Protein AF-A0A941CRC4-F1 (afdb_monomer_lite)

Structure (mmCIF, N/CA/C/O backbone):
data_AF-A0A941CRC4-F1
#
_entry.id   AF-A0A941CRC4-F1
#
loop_
_atom_site.group_PDB
_atom_site.id
_atom_site.type_symbol
_atom_site.label_atom_id
_atom_site.label_alt_id
_atom_site.label_comp_id
_atom_site.label_asym_id
_atom_site.label_entity_id
_atom_site.label_seq_id
_atom_site.pdbx_PDB_ins_code
_atom_site.Cartn_x
_atom_site.Cartn_y
_atom_site.Cartn_z
_atom_site.occupancy
_atom_site.B_iso_or_equiv
_atom_site.auth_seq_id
_atom_site.auth_comp_id
_atom_site.auth_asym_id
_atom_site.auth_atom_id
_atom_site.pdbx_PDB_model_num
ATOM 1 N N . MET A 1 1 ? 47.979 -13.741 -11.915 1.00 36.72 1 MET A N 1
ATOM 2 C CA . MET A 1 1 ? 46.765 -13.538 -12.732 1.00 36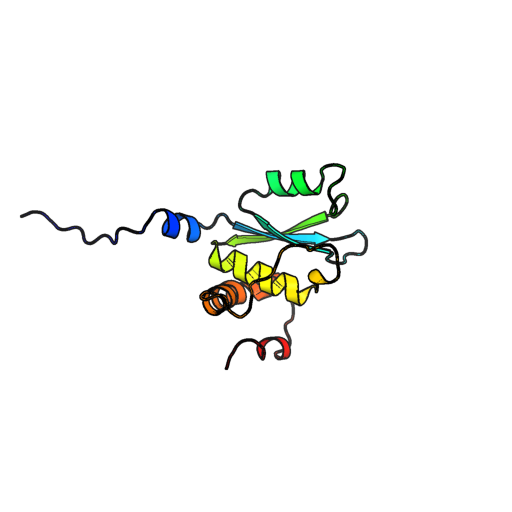.72 1 MET A CA 1
ATOM 3 C C . MET A 1 1 ? 45.655 -13.082 -11.799 1.00 36.72 1 MET A C 1
ATOM 5 O O . MET A 1 1 ? 45.314 -13.828 -10.893 1.00 36.72 1 MET A O 1
ATOM 9 N N . ALA A 1 2 ? 45.183 -11.841 -11.926 1.00 40.66 2 ALA A N 1
ATOM 10 C CA . ALA A 1 2 ? 44.069 -11.349 -11.120 1.00 40.66 2 ALA A CA 1
ATOM 11 C C . ALA A 1 2 ? 42.763 -11.888 -11.716 1.00 40.66 2 ALA A C 1
ATOM 13 O O . ALA A 1 2 ? 42.472 -11.649 -12.887 1.00 40.66 2 ALA A O 1
ATOM 14 N N . VAL A 1 3 ? 42.013 -12.653 -10.926 1.00 41.56 3 VAL A N 1
ATOM 15 C CA . VAL A 1 3 ? 40.677 -13.129 -11.294 1.00 41.56 3 VAL A CA 1
ATOM 16 C C . VAL A 1 3 ? 39.751 -11.916 -11.322 1.00 41.56 3 VAL A C 1
ATOM 18 O O . VAL A 1 3 ? 39.433 -11.349 -10.280 1.00 41.56 3 VAL A O 1
ATOM 21 N N . SER A 1 4 ? 39.336 -11.495 -12.516 1.00 42.56 4 SER A N 1
ATOM 22 C CA . SER A 1 4 ? 38.271 -10.512 -12.686 1.00 42.56 4 SER A CA 1
ATOM 23 C C . SER A 1 4 ? 36.941 -11.178 -12.336 1.00 42.56 4 SER A C 1
ATOM 25 O O . SER A 1 4 ? 36.324 -11.842 -13.172 1.00 42.56 4 SER A O 1
ATOM 27 N N . THR A 1 5 ? 36.493 -11.039 -11.093 1.00 49.03 5 THR A N 1
ATOM 28 C CA . THR A 1 5 ? 35.119 -11.367 -10.717 1.00 49.03 5 THR A CA 1
ATOM 29 C C . THR A 1 5 ? 34.187 -10.389 -11.424 1.00 49.03 5 THR A C 1
ATOM 31 O O . THR A 1 5 ? 33.967 -9.266 -10.977 1.00 49.03 5 THR A O 1
ATOM 34 N N . ALA A 1 6 ? 33.638 -10.822 -12.558 1.00 49.16 6 ALA A N 1
ATOM 35 C CA . ALA A 1 6 ? 32.526 -10.175 -13.242 1.00 49.16 6 ALA A CA 1
ATOM 36 C C . ALA A 1 6 ? 31.242 -10.330 -12.403 1.00 49.16 6 ALA A C 1
ATOM 38 O O . ALA A 1 6 ? 30.323 -11.060 -12.758 1.00 49.16 6 ALA A O 1
ATOM 39 N N . GLY A 1 7 ? 31.196 -9.681 -11.241 1.00 51.84 7 GLY A N 1
ATOM 40 C CA . GLY A 1 7 ? 29.966 -9.437 -10.501 1.00 51.84 7 GLY A CA 1
ATOM 41 C C . GLY A 1 7 ? 29.442 -8.074 -10.924 1.00 51.84 7 GLY A C 1
ATOM 42 O O . GLY A 1 7 ? 30.102 -7.069 -10.673 1.00 51.84 7 GLY A O 1
ATOM 43 N N . ALA A 1 8 ? 28.296 -8.024 -11.604 1.00 59.81 8 ALA A N 1
ATOM 44 C CA . ALA A 1 8 ? 27.676 -6.762 -11.990 1.00 59.81 8 ALA A CA 1
ATOM 45 C C . ALA A 1 8 ? 27.543 -5.852 -10.755 1.00 59.81 8 ALA A C 1
ATOM 47 O O . ALA A 1 8 ? 26.871 -6.212 -9.788 1.00 59.81 8 ALA A O 1
ATOM 48 N N . ILE A 1 9 ? 28.190 -4.683 -10.777 1.00 63.66 9 ILE A N 1
ATOM 49 C CA . ILE A 1 9 ? 28.028 -3.668 -9.734 1.00 63.66 9 ILE A CA 1
ATOM 50 C C . ILE A 1 9 ? 26.614 -3.107 -9.887 1.00 63.66 9 ILE A C 1
ATOM 52 O O . ILE A 1 9 ? 26.356 -2.234 -10.714 1.00 63.66 9 ILE A O 1
ATOM 56 N N . ILE A 1 10 ? 25.670 -3.654 -9.125 1.00 69.00 10 ILE A N 1
ATOM 57 C CA . ILE A 1 10 ? 24.313 -3.126 -9.058 1.00 69.00 10 ILE A CA 1
ATOM 58 C C . ILE A 1 10 ? 24.361 -1.875 -8.180 1.00 69.00 10 ILE A C 1
ATOM 60 O O . ILE A 1 10 ? 24.791 -1.926 -7.029 1.00 69.00 10 ILE A O 1
ATOM 64 N N . SER A 1 11 ? 23.925 -0.734 -8.713 1.00 84.19 11 SER A N 1
ATOM 65 C CA . SER A 1 11 ? 23.855 0.507 -7.940 1.00 84.19 11 SER A CA 1
ATOM 66 C C . SER A 1 11 ? 22.965 0.327 -6.705 1.00 84.19 11 SER A C 1
ATOM 68 O O . SER A 1 11 ? 21.901 -0.291 -6.790 1.00 84.19 11 SER A O 1
ATOM 70 N N . ARG A 1 12 ? 23.335 0.949 -5.578 1.00 85.88 12 ARG A N 1
ATOM 71 C CA . ARG A 1 12 ? 22.556 0.921 -4.319 1.00 85.88 12 ARG A CA 1
ATOM 72 C C . ARG A 1 12 ? 21.078 1.286 -4.512 1.00 85.88 12 ARG A C 1
ATOM 74 O O . ARG A 1 12 ? 20.204 0.737 -3.849 1.00 85.88 12 ARG A O 1
ATOM 81 N N . ASP A 1 13 ? 20.779 2.180 -5.453 1.00 85.81 13 ASP A N 1
ATOM 82 C CA . ASP A 1 13 ? 19.404 2.566 -5.790 1.00 85.81 13 ASP A CA 1
ATOM 83 C C . ASP A 1 13 ? 18.596 1.436 -6.432 1.00 85.81 13 ASP A C 1
ATOM 85 O O . ASP A 1 13 ? 17.397 1.297 -6.179 1.00 85.81 13 ASP A O 1
ATOM 89 N N . VAL A 1 14 ? 19.240 0.624 -7.269 1.00 87.25 14 VAL A N 1
ATOM 90 C CA . VAL A 1 14 ? 18.610 -0.543 -7.886 1.00 87.25 14 VAL A CA 1
ATOM 91 C C . VAL A 1 14 ? 18.389 -1.611 -6.823 1.00 87.25 14 VAL A C 1
ATOM 93 O O . VAL A 1 14 ? 17.276 -2.120 -6.712 1.00 87.25 14 VAL A O 1
ATOM 96 N N . GLU A 1 15 ? 19.387 -1.875 -5.981 1.00 88.75 15 GLU A N 1
ATOM 97 C CA . GLU A 1 15 ? 19.263 -2.802 -4.852 1.00 88.75 15 GLU A CA 1
ATOM 98 C C . GLU A 1 15 ? 18.092 -2.417 -3.935 1.00 88.75 15 GLU A C 1
ATOM 100 O O . GLU A 1 15 ? 17.209 -3.235 -3.661 1.00 88.75 15 GLU A O 1
ATOM 105 N N . LYS A 1 16 ? 17.998 -1.136 -3.559 1.00 90.44 16 LYS A N 1
ATOM 106 C CA . LYS A 1 16 ? 16.896 -0.613 -2.743 1.00 90.44 16 LYS A CA 1
ATOM 107 C C . LYS A 1 16 ? 15.531 -0.821 -3.398 1.00 90.44 16 LYS A C 1
ATOM 109 O O . LYS A 1 16 ? 14.574 -1.152 -2.707 1.00 90.44 16 LYS A O 1
ATOM 114 N N . LYS A 1 17 ? 15.417 -0.642 -4.718 1.00 91.75 17 LYS A N 1
ATOM 115 C CA . LYS A 1 17 ? 14.156 -0.874 -5.446 1.00 91.75 17 LYS A CA 1
ATOM 116 C C . LYS A 1 17 ? 13.801 -2.352 -5.583 1.00 91.75 17 LYS A C 1
ATOM 118 O O . LYS A 1 17 ? 12.619 -2.661 -5.731 1.00 91.75 17 LYS A O 1
ATOM 123 N N . LEU A 1 18 ? 14.791 -3.242 -5.577 1.00 92.88 18 LEU A N 1
ATOM 124 C CA . LEU A 1 18 ? 14.598 -4.689 -5.686 1.00 92.88 18 LEU A CA 1
ATOM 125 C C . LEU A 1 18 ? 14.335 -5.358 -4.333 1.00 92.88 18 LEU A C 1
ATOM 127 O O . LEU A 1 18 ? 13.754 -6.446 -4.306 1.00 92.88 18 LEU A O 1
ATOM 131 N N . LYS A 1 19 ? 14.703 -4.707 -3.225 1.00 94.88 19 LYS A N 1
ATOM 132 C CA . LYS A 1 19 ? 14.413 -5.184 -1.873 1.00 94.88 19 LYS A CA 1
ATOM 133 C C . LYS A 1 19 ? 12.910 -5.397 -1.676 1.00 94.88 19 LYS A C 1
ATOM 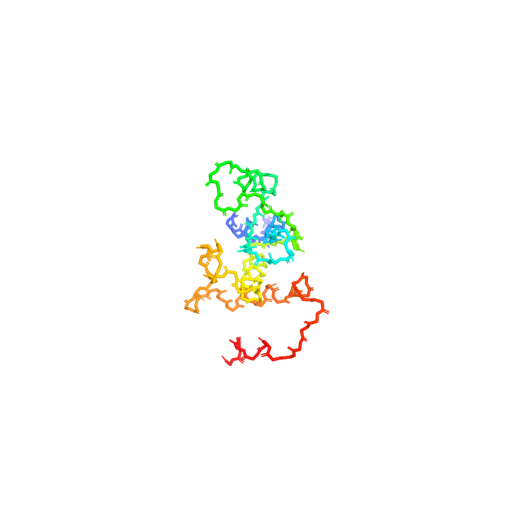135 O O . LYS A 1 19 ? 12.088 -4.556 -2.030 1.00 94.88 19 LYS A O 1
ATOM 140 N N . LYS A 1 20 ? 12.558 -6.552 -1.111 1.00 95.88 20 LYS A N 1
ATOM 141 C CA . LYS A 1 20 ? 11.177 -7.018 -0.930 1.00 95.88 20 LYS A CA 1
ATOM 142 C C . LYS A 1 20 ? 10.593 -6.604 0.424 1.00 95.88 20 LYS A C 1
ATOM 144 O O . LYS A 1 20 ? 10.127 -7.450 1.178 1.00 95.88 20 LYS A O 1
ATOM 149 N N . ASP A 1 21 ? 10.655 -5.322 0.761 1.00 96.50 21 ASP A N 1
ATOM 150 C CA . ASP A 1 21 ? 10.161 -4.785 2.039 1.00 96.50 21 ASP A CA 1
ATOM 151 C C . ASP A 1 21 ? 8.913 -3.902 1.898 1.00 96.50 21 ASP A C 1
ATOM 153 O O . ASP A 1 21 ? 8.395 -3.392 2.890 1.00 96.50 21 ASP A O 1
ATOM 157 N N . HIS A 1 22 ? 8.361 -3.767 0.690 1.00 97.75 22 HIS A N 1
ATOM 158 C CA . HIS A 1 22 ? 7.123 -3.031 0.487 1.00 97.75 22 HIS A CA 1
ATOM 159 C C . HIS A 1 22 ? 5.878 -3.871 0.800 1.00 97.75 22 HIS A C 1
ATOM 161 O O . HIS A 1 22 ? 5.789 -5.069 0.517 1.00 97.75 22 HIS A O 1
ATOM 167 N N . THR A 1 23 ? 4.869 -3.179 1.323 1.00 97.94 23 THR A N 1
ATOM 168 C CA . THR A 1 23 ? 3.503 -3.653 1.535 1.00 97.94 23 THR A CA 1
ATOM 169 C C . THR A 1 23 ? 2.524 -2.706 0.856 1.00 97.94 23 THR A C 1
ATOM 171 O O . THR A 1 23 ? 2.608 -1.494 1.055 1.00 97.94 23 THR A O 1
ATOM 174 N N . VAL A 1 24 ? 1.589 -3.250 0.079 1.00 97.31 24 VAL A N 1
ATOM 175 C CA . VAL A 1 24 ? 0.406 -2.530 -0.418 1.00 97.31 24 VAL A CA 1
ATOM 176 C C . VAL A 1 24 ? -0.759 -2.822 0.519 1.00 97.31 24 VAL A C 1
ATOM 178 O O . VAL A 1 24 ? -0.933 -3.965 0.942 1.00 97.31 24 VAL A O 1
ATOM 181 N N . TYR A 1 25 ? -1.541 -1.801 0.852 1.00 97.12 25 TYR A N 1
ATOM 182 C CA . TYR A 1 25 ? -2.653 -1.871 1.799 1.00 97.12 25 TYR A CA 1
ATOM 183 C C . TYR A 1 25 ? -3.847 -1.047 1.312 1.00 97.12 25 TYR A C 1
ATOM 185 O O . TYR A 1 25 ? -3.719 -0.181 0.439 1.00 97.12 25 TYR A O 1
ATOM 193 N N . LYS A 1 26 ? -5.004 -1.311 1.915 1.00 96.06 26 LYS A N 1
ATOM 194 C CA . LYS A 1 26 ? -6.233 -0.533 1.765 1.00 96.06 26 LYS A CA 1
ATOM 195 C C . LYS A 1 26 ? -6.715 -0.037 3.124 1.00 96.06 26 LYS A C 1
ATOM 197 O O . LYS A 1 26 ? -6.460 -0.693 4.130 1.00 96.06 26 LYS A O 1
ATOM 202 N N . LEU A 1 27 ? -7.408 1.100 3.133 1.00 96.69 27 LEU A N 1
ATOM 203 C CA . LEU A 1 27 ? -8.161 1.571 4.293 1.00 96.69 27 LEU A CA 1
ATOM 204 C C . LEU A 1 27 ? -9.651 1.492 3.998 1.00 96.69 27 LEU A C 1
ATOM 206 O O . LEU A 1 27 ? -10.093 1.900 2.914 1.00 96.69 27 LEU A O 1
ATOM 210 N N . VAL A 1 28 ? -10.396 0.955 4.952 1.00 95.38 28 VAL A N 1
ATOM 211 C CA . VAL A 1 28 ? -11.797 0.578 4.781 1.00 95.38 28 VAL A CA 1
ATOM 212 C C . VAL A 1 28 ? -12.645 1.271 5.839 1.00 95.38 28 VAL A C 1
ATOM 214 O O . VAL A 1 28 ? -12.214 1.419 6.977 1.00 95.38 28 VAL A O 1
ATOM 217 N N . ASP A 1 29 ? -13.821 1.761 5.455 1.00 95.12 29 ASP A N 1
ATOM 218 C CA . ASP A 1 29 ? -14.772 2.311 6.421 1.00 95.12 29 ASP A CA 1
ATOM 219 C C . ASP A 1 29 ? -15.606 1.209 7.091 1.00 95.12 29 ASP A C 1
ATOM 221 O O . ASP A 1 29 ? -15.571 0.041 6.706 1.00 95.12 29 ASP A O 1
ATOM 225 N N . LYS A 1 30 ? -16.423 1.590 8.075 1.00 94.31 30 LYS A N 1
ATOM 226 C CA . LYS A 1 30 ? -17.286 0.653 8.811 1.00 94.31 30 LYS A CA 1
ATOM 227 C C 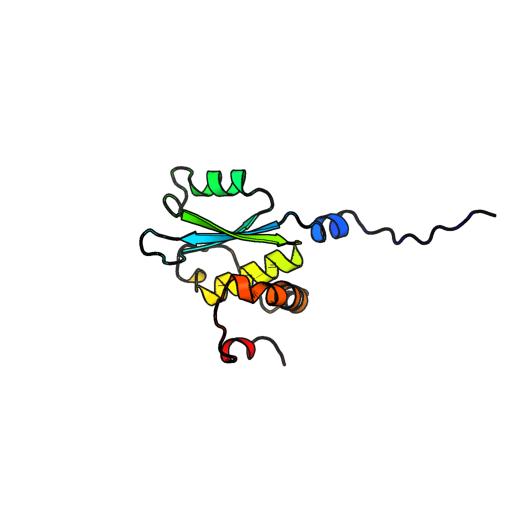. LYS A 1 30 ? -18.290 -0.105 7.930 1.00 94.31 30 LYS A C 1
ATOM 229 O O . LYS A 1 30 ? -18.807 -1.128 8.362 1.00 94.31 30 LYS A O 1
ATOM 234 N N . SER A 1 31 ? -18.586 0.385 6.722 1.00 93.00 31 SER A N 1
ATOM 235 C CA . SER A 1 31 ? -19.472 -0.287 5.761 1.00 93.00 31 SER A CA 1
ATOM 236 C C . SER A 1 31 ? -18.744 -1.313 4.885 1.00 93.00 31 SER A C 1
ATOM 238 O O . SER A 1 31 ? -19.363 -1.956 4.041 1.00 93.00 31 SER A O 1
ATOM 240 N N . GLY A 1 32 ? -17.428 -1.471 5.057 1.00 89.38 32 GLY A N 1
ATOM 241 C CA . GLY A 1 32 ? -16.605 -2.346 4.227 1.00 89.38 32 GLY A CA 1
ATOM 242 C C . GLY A 1 32 ? -16.150 -1.699 2.915 1.00 89.38 32 GLY A C 1
ATOM 243 O O . GLY A 1 32 ? -15.511 -2.361 2.091 1.00 89.38 32 GLY A O 1
ATOM 244 N N . LYS A 1 33 ? -16.431 -0.408 2.698 1.00 92.25 33 LYS A N 1
ATOM 245 C CA . LYS A 1 33 ? -16.059 0.292 1.467 1.00 92.25 33 LYS A CA 1
ATOM 246 C C . LYS A 1 33 ? -14.620 0.795 1.538 1.00 92.25 33 LYS A C 1
ATOM 248 O O . LYS A 1 33 ? -14.191 1.423 2.504 1.00 92.25 33 LYS A O 1
ATOM 253 N N . VAL A 1 34 ? -13.861 0.524 0.477 1.00 94.00 34 VAL A N 1
ATOM 254 C CA . VAL A 1 34 ? -12.460 0.943 0.366 1.00 94.00 34 VAL A CA 1
ATOM 255 C C . VAL A 1 34 ? -12.380 2.431 0.038 1.00 94.00 34 VAL A C 1
ATOM 257 O O . VAL A 1 34 ? -12.804 2.867 -1.031 1.00 94.00 34 VAL A O 1
ATOM 260 N N . GLN A 1 35 ? -11.784 3.202 0.941 1.00 93.94 35 GLN A N 1
ATOM 261 C CA . GLN A 1 35 ? -11.674 4.660 0.832 1.00 93.94 35 GLN A CA 1
ATOM 262 C C . GLN A 1 35 ? -10.280 5.114 0.385 1.00 93.94 35 GLN A C 1
ATOM 264 O O . GLN A 1 35 ? -10.108 6.200 -0.174 1.00 93.94 35 GLN A O 1
ATOM 269 N N . TYR A 1 36 ? -9.263 4.288 0.637 1.00 94.94 36 TYR A N 1
ATOM 270 C CA . TYR A 1 36 ? -7.869 4.622 0.375 1.00 94.94 36 TYR A CA 1
ATOM 271 C C . TYR A 1 36 ? -7.060 3.376 0.030 1.00 94.94 36 TYR A C 1
ATOM 273 O O . TYR A 1 36 ? -7.303 2.296 0.563 1.00 94.94 36 TYR A O 1
ATOM 281 N N . VAL A 1 37 ? -6.062 3.546 -0.832 1.00 95.25 37 VAL A N 1
ATOM 282 C CA . VAL A 1 37 ? -5.051 2.534 -1.147 1.00 95.25 37 VAL A CA 1
ATOM 283 C C . VAL A 1 37 ? -3.691 3.208 -1.124 1.00 95.25 37 VAL A C 1
ATOM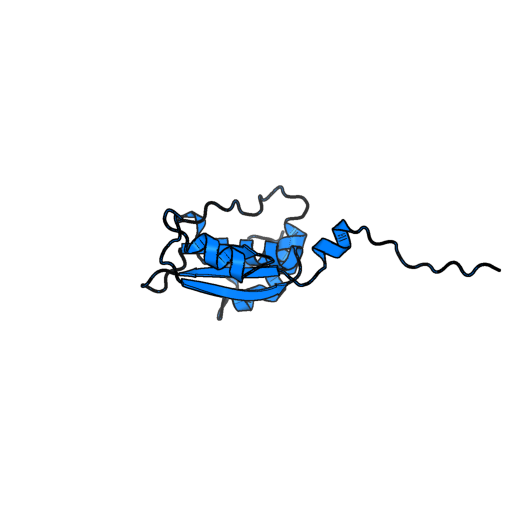 285 O O . VAL A 1 37 ? -3.529 4.285 -1.701 1.00 95.25 37 VAL A O 1
ATOM 288 N N . GLY A 1 38 ? -2.712 2.556 -0.509 1.00 95.31 38 GLY A N 1
ATOM 289 C CA . GLY A 1 38 ? -1.338 3.035 -0.498 1.00 95.31 38 GLY A CA 1
ATOM 290 C C . GLY A 1 38 ? -0.321 1.909 -0.384 1.00 95.31 38 GLY A C 1
ATOM 291 O O . GLY A 1 38 ? -0.659 0.729 -0.284 1.00 95.31 38 GLY A O 1
ATOM 292 N N . ARG A 1 39 ? 0.955 2.296 -0.377 1.00 96.50 39 ARG A N 1
ATOM 293 C CA . ARG A 1 39 ? 2.091 1.400 -0.141 1.00 96.50 39 ARG A CA 1
ATOM 294 C C . ARG A 1 39 ? 3.039 1.952 0.920 1.00 96.50 39 ARG A C 1
ATOM 296 O O . ARG A 1 39 ? 3.166 3.166 1.079 1.00 96.50 39 ARG A O 1
ATOM 303 N N . THR A 1 40 ? 3.718 1.074 1.645 1.00 97.19 40 THR A N 1
ATOM 304 C CA . THR A 1 40 ? 4.685 1.446 2.688 1.00 97.19 40 THR A CA 1
ATOM 305 C C . THR A 1 40 ? 5.778 0.393 2.829 1.00 97.19 40 THR A C 1
ATOM 307 O O . THR A 1 40 ? 5.542 -0.770 2.527 1.00 97.19 40 THR A O 1
ATOM 310 N N . ILE A 1 41 ? 6.957 0.801 3.297 1.00 97.31 41 ILE A N 1
ATOM 311 C CA . ILE A 1 41 ? 8.019 -0.112 3.763 1.00 97.31 41 ILE A CA 1
ATOM 312 C C . ILE A 1 41 ? 7.959 -0.350 5.278 1.00 97.31 41 ILE A C 1
ATOM 314 O O . ILE A 1 41 ? 8.603 -1.247 5.802 1.00 97.31 41 ILE A O 1
ATOM 318 N N . ASN A 1 42 ? 7.194 0.476 5.997 1.00 97.56 42 ASN A N 1
ATOM 319 C CA . ASN A 1 42 ? 7.012 0.385 7.440 1.00 97.56 42 ASN A CA 1
ATOM 320 C C . ASN A 1 42 ? 5.510 0.446 7.737 1.00 97.56 42 ASN A C 1
ATOM 322 O O . ASN A 1 42 ? 4.890 1.509 7.625 1.00 97.56 42 ASN A O 1
ATOM 326 N N . VAL A 1 43 ? 4.922 -0.717 8.019 1.00 96.94 43 VAL A N 1
ATOM 327 C CA . VAL A 1 43 ? 3.476 -0.869 8.236 1.00 96.94 43 VAL A CA 1
ATOM 328 C C . VAL A 1 43 ? 3.059 -0.164 9.520 1.00 96.94 43 VAL A C 1
ATOM 330 O O . VAL A 1 43 ? 2.214 0.722 9.462 1.00 96.94 43 VAL A O 1
ATOM 333 N N . THR A 1 44 ? 3.738 -0.443 10.633 1.00 97.25 44 THR A N 1
ATOM 334 C CA . THR A 1 44 ? 3.429 0.124 11.952 1.00 97.25 44 THR A CA 1
ATOM 335 C C . THR A 1 44 ? 3.455 1.651 11.953 1.00 97.25 44 THR A C 1
ATOM 337 O O . THR A 1 44 ? 2.519 2.296 12.423 1.00 97.25 44 THR A O 1
ATOM 340 N N . ALA A 1 45 ? 4.498 2.263 11.382 1.00 97.38 45 ALA A N 1
ATOM 341 C CA . ALA A 1 45 ? 4.585 3.720 11.313 1.00 97.38 45 ALA A CA 1
ATOM 342 C C . ALA A 1 45 ? 3.489 4.321 10.419 1.00 97.38 45 ALA A C 1
ATOM 344 O O . ALA A 1 45 ? 2.969 5.398 10.711 1.00 97.38 45 ALA A O 1
ATOM 345 N N . ARG A 1 46 ? 3.128 3.632 9.327 1.00 97.56 46 ARG A N 1
ATOM 346 C CA . ARG A 1 46 ? 2.106 4.107 8.391 1.00 97.56 46 ARG A CA 1
ATOM 347 C C . ARG A 1 46 ? 0.702 4.007 8.975 1.00 97.56 46 ARG A C 1
ATOM 349 O O . ARG A 1 46 ? -0.065 4.953 8.838 1.00 97.56 46 ARG A O 1
ATOM 356 N N . GLU A 1 47 ? 0.387 2.896 9.620 1.00 97.06 47 GLU A N 1
ATOM 357 C CA . GLU A 1 47 ? -0.877 2.692 10.321 1.00 97.06 47 GLU A CA 1
ATOM 358 C C . GLU A 1 47 ? -1.058 3.736 11.427 1.00 97.06 47 GLU A C 1
ATOM 360 O O . GLU A 1 47 ? -2.068 4.437 11.452 1.00 97.06 47 GLU A O 1
ATOM 365 N N . LYS A 1 48 ? -0.023 3.956 12.251 1.00 97.00 48 LYS A N 1
ATOM 366 C CA . LYS A 1 48 ? -0.033 5.022 13.262 1.00 97.00 48 LYS A CA 1
ATOM 367 C C . LYS A 1 48 ? -0.334 6.390 12.645 1.00 97.00 48 LYS A C 1
ATOM 369 O O . LYS A 1 48 ? -1.171 7.111 13.169 1.00 97.00 48 LYS A O 1
ATOM 374 N N . ALA A 1 49 ? 0.304 6.732 11.523 1.00 96.00 49 ALA A N 1
ATOM 375 C CA . ALA A 1 49 ? 0.066 8.003 10.840 1.00 96.00 49 ALA A CA 1
ATOM 376 C C . ALA A 1 49 ? -1.381 8.155 10.338 1.00 96.00 49 ALA A C 1
ATOM 378 O O . ALA A 1 49 ? -1.927 9.255 10.387 1.00 96.00 49 ALA A O 1
ATOM 379 N N . HIS A 1 50 ? -2.011 7.070 9.881 1.00 96.19 50 HIS A N 1
ATOM 380 C CA . HIS A 1 50 ? -3.417 7.095 9.479 1.00 96.19 50 HIS A CA 1
ATOM 381 C C . HIS A 1 50 ? -4.370 7.269 10.667 1.00 96.19 50 HIS A C 1
ATOM 383 O O . HIS A 1 50 ? -5.400 7.920 10.491 1.00 96.19 50 HIS A O 1
ATOM 389 N N . ASN A 1 51 ? -3.995 6.763 11.846 1.00 95.19 51 ASN A N 1
ATOM 390 C CA . ASN A 1 51 ? -4.781 6.819 13.082 1.00 95.19 51 ASN A CA 1
ATOM 391 C C . ASN A 1 51 ? -4.572 8.099 13.909 1.00 95.19 51 ASN A C 1
ATOM 393 O O . ASN A 1 51 ? -5.301 8.331 14.871 1.00 95.19 51 ASN A O 1
ATOM 397 N N . THR A 1 52 ? -3.599 8.941 13.556 1.00 96.31 52 THR A N 1
ATOM 398 C CA . THR A 1 52 ? -3.376 10.225 14.230 1.00 96.31 52 THR A CA 1
ATOM 399 C C . THR A 1 52 ? -4.594 11.143 14.080 1.00 96.31 52 THR A C 1
ATOM 401 O O . THR A 1 52 ? -5.132 11.307 12.983 1.00 96.31 52 THR A O 1
ATOM 404 N N . LEU A 1 53 ? -4.999 11.792 15.178 1.00 93.38 53 LEU A N 1
ATOM 405 C CA . LEU A 1 53 ? -6.057 12.806 15.180 1.00 93.38 53 LEU A CA 1
ATOM 406 C C . LEU A 1 53 ? -5.770 13.901 14.139 1.00 93.38 53 LEU A C 1
ATOM 408 O O . LEU A 1 53 ? -4.654 14.407 14.045 1.00 93.38 53 LEU A O 1
ATOM 412 N N . GLY A 1 54 ? -6.780 14.247 13.339 1.00 90.00 54 GLY A N 1
ATOM 413 C CA . GLY A 1 54 ? -6.654 15.201 12.229 1.00 90.00 54 GLY A CA 1
ATOM 414 C C . GLY A 1 54 ? -6.215 14.581 10.896 1.00 90.00 54 GLY A C 1
ATOM 415 O O . GLY A 1 54 ? -6.268 15.251 9.865 1.00 90.00 54 GLY A O 1
ATOM 416 N N . SER A 1 55 ? -5.837 13.299 10.864 1.00 92.00 55 SER A N 1
ATOM 417 C CA . SER A 1 55 ? -5.669 12.576 9.603 1.00 92.00 55 SER A CA 1
ATOM 418 C C . SER A 1 55 ? -7.015 12.427 8.894 1.00 92.00 55 SER A C 1
ATOM 420 O O . SER A 1 55 ? -7.996 11.981 9.481 1.00 92.00 55 SER A O 1
ATOM 422 N N . LYS A 1 56 ? -7.056 12.702 7.587 1.00 90.94 56 LYS A N 1
ATOM 423 C CA . LYS A 1 56 ? -8.262 12.510 6.759 1.00 90.94 56 LYS A CA 1
ATOM 424 C C . LYS A 1 56 ? -8.757 11.059 6.691 1.00 90.94 56 LYS A C 1
ATOM 426 O O . LYS A 1 56 ? -9.850 10.817 6.203 1.00 90.94 56 LYS A O 1
ATOM 431 N N . THR A 1 57 ? -7.926 10.097 7.087 1.00 93.56 57 THR A N 1
ATOM 432 C CA . THR A 1 57 ? -8.242 8.661 7.083 1.00 93.56 57 THR A CA 1
ATOM 433 C C . THR A 1 57 ? -8.445 8.109 8.493 1.00 93.56 57 THR A C 1
ATOM 435 O O . THR A 1 57 ? -8.426 6.893 8.664 1.00 93.56 57 THR A O 1
ATOM 438 N N . VAL A 1 58 ? -8.531 8.976 9.506 1.00 94.94 58 VAL A N 1
ATOM 439 C CA . VAL A 1 58 ? -8.711 8.551 10.896 1.00 94.94 58 VAL A CA 1
ATOM 440 C C . VAL A 1 58 ? -10.003 7.744 11.039 1.00 94.94 58 VAL A C 1
ATOM 442 O O . VAL A 1 58 ? -11.028 8.088 10.451 1.00 94.94 58 VAL A O 1
ATOM 445 N N . GLY A 1 59 ? -9.946 6.652 11.803 1.00 93.50 59 GLY A N 1
ATOM 446 C CA . GLY A 1 59 ? -11.092 5.765 12.023 1.00 93.50 59 GLY A CA 1
ATOM 447 C C . GLY A 1 59 ? -11.404 4.801 10.873 1.00 93.50 59 GLY A C 1
ATOM 448 O O . GLY A 1 59 ? -12.453 4.162 10.912 1.00 93.50 59 GLY A O 1
ATOM 449 N N . LEU A 1 60 ? -10.529 4.699 9.866 1.00 96.44 60 LEU A N 1
ATOM 450 C CA . LEU A 1 60 ? -10.584 3.646 8.851 1.00 96.44 60 LEU A CA 1
ATOM 451 C C . LEU A 1 60 ? -9.695 2.463 9.243 1.00 96.44 60 LEU A C 1
ATOM 453 O O . LEU A 1 60 ? -8.587 2.655 9.745 1.00 96.44 60 LEU A O 1
ATOM 457 N N . ASP A 1 61 ? -10.136 1.255 8.914 1.00 96.75 61 ASP A N 1
ATOM 458 C CA . ASP A 1 61 ? -9.409 0.027 9.221 1.00 96.75 61 ASP A CA 1
ATOM 459 C C . ASP A 1 61 ? -8.263 -0.194 8.233 1.00 96.75 61 ASP A C 1
ATOM 461 O O . ASP A 1 61 ? -8.467 -0.206 7.014 1.00 96.75 61 ASP A O 1
ATOM 465 N N . PHE A 1 62 ? -7.051 -0.394 8.753 1.00 97.50 62 PHE A N 1
ATOM 466 C CA . PHE A 1 62 ? -5.858 -0.667 7.957 1.00 97.50 62 PHE A CA 1
ATOM 467 C C . PHE A 1 62 ? -5.764 -2.155 7.607 1.00 97.50 62 PHE A C 1
ATOM 469 O O . PHE A 1 62 ? -5.557 -2.997 8.476 1.00 97.50 62 PHE A O 1
ATOM 476 N N . ILE A 1 63 ? -5.854 -2.492 6.318 1.00 96.06 63 ILE A N 1
ATOM 477 C CA . ILE A 1 63 ? -5.826 -3.885 5.854 1.00 96.06 63 ILE A CA 1
ATOM 478 C C . ILE A 1 63 ? -4.701 -4.075 4.826 1.00 96.06 63 ILE A C 1
ATOM 480 O O . ILE A 1 63 ? -4.790 -3.548 3.708 1.00 96.06 63 ILE A O 1
ATOM 484 N N . PRO A 1 64 ? -3.644 -4.846 5.149 1.00 96.25 64 PRO A N 1
ATOM 485 C CA . PRO A 1 64 ? -2.639 -5.252 4.172 1.00 96.25 64 PRO A CA 1
ATOM 486 C C . PRO A 1 64 ? -3.265 -6.070 3.031 1.00 96.25 64 PRO A C 1
ATOM 488 O O . PRO A 1 64 ? -4.011 -7.014 3.268 1.00 96.25 64 PRO A O 1
ATOM 491 N N . ILE A 1 65 ? -2.937 -5.724 1.784 1.00 95.00 65 ILE A N 1
ATOM 492 C CA . ILE A 1 65 ? -3.288 -6.510 0.589 1.00 95.00 65 ILE A CA 1
ATOM 493 C C . ILE A 1 65 ? -2.181 -7.529 0.317 1.00 95.00 65 ILE A C 1
ATOM 495 O O . ILE A 1 65 ? -2.440 -8.719 0.165 1.00 95.00 65 ILE A O 1
ATOM 499 N N . LYS A 1 66 ? -0.929 -7.057 0.244 1.00 96.19 66 LYS A N 1
ATOM 500 C CA . LYS A 1 66 ? 0.237 -7.917 0.024 1.00 96.19 66 LYS A CA 1
ATOM 501 C C . LYS A 1 66 ? 1.518 -7.265 0.530 1.00 96.19 66 LYS A C 1
ATOM 503 O O . LYS A 1 66 ? 1.842 -6.145 0.138 1.00 96.19 66 LYS A O 1
ATOM 508 N N . SER A 1 67 ? 2.266 -8.010 1.340 1.00 96.19 67 SER A N 1
ATOM 509 C CA . SER A 1 67 ? 3.617 -7.676 1.815 1.00 96.19 67 SER A CA 1
ATOM 510 C C . SER A 1 67 ? 4.700 -8.436 1.046 1.00 96.19 67 SER A C 1
ATOM 512 O O . SER A 1 67 ? 4.401 -9.368 0.293 1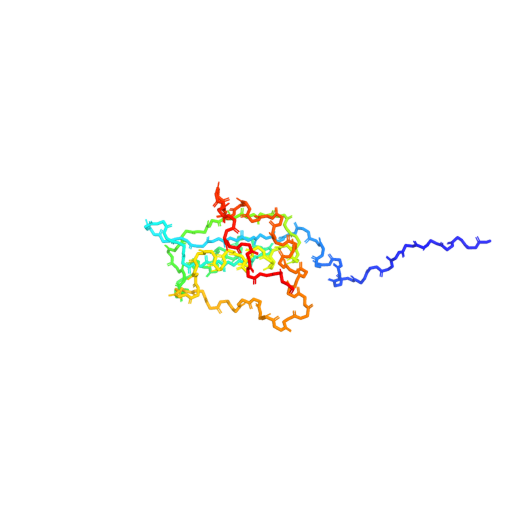.00 96.19 67 SER A O 1
ATOM 514 N N . GLY A 1 68 ? 5.968 -8.074 1.247 1.00 96.62 68 GLY A N 1
ATOM 515 C CA . GLY A 1 68 ? 7.099 -8.762 0.617 1.00 96.62 68 GLY A CA 1
ATOM 516 C C . GLY A 1 68 ? 7.263 -8.423 -0.866 1.00 96.62 68 GLY A C 1
ATOM 517 O O . GLY A 1 68 ? 7.725 -9.256 -1.647 1.00 96.62 68 GLY A O 1
ATOM 518 N N . LEU A 1 69 ? 6.815 -7.235 -1.269 1.00 96.94 69 LEU A N 1
ATOM 519 C CA . LEU A 1 69 ? 6.913 -6.744 -2.637 1.00 96.94 69 LEU A CA 1
ATOM 520 C C . LEU A 1 69 ? 8.157 -5.879 -2.791 1.00 96.94 69 LEU A C 1
ATOM 522 O O . LEU A 1 69 ? 8.566 -5.191 -1.856 1.00 96.94 69 LEU A O 1
ATOM 526 N N . ASN A 1 70 ? 8.732 -5.879 -3.987 1.00 97.12 70 ASN A N 1
ATOM 527 C CA . ASN A 1 70 ? 9.697 -4.854 -4.357 1.00 97.12 70 ASN A CA 1
ATOM 528 C C . ASN A 1 70 ? 8.990 -3.557 -4.787 1.00 97.12 70 ASN A C 1
ATOM 530 O O . ASN A 1 70 ? 7.761 -3.513 -4.926 1.00 97.12 70 ASN A O 1
ATOM 534 N N . TYR A 1 71 ? 9.757 -2.492 -5.019 1.00 95.94 71 TYR A N 1
ATOM 535 C CA . TYR A 1 71 ? 9.202 -1.183 -5.366 1.00 95.94 71 TYR A CA 1
ATOM 536 C C . TYR A 1 71 ? 8.310 -1.227 -6.617 1.00 95.94 71 TYR A C 1
ATOM 538 O O . TYR A 1 71 ? 7.226 -0.641 -6.625 1.00 95.94 71 TYR A O 1
ATOM 546 N N . TYR A 1 72 ? 8.752 -1.923 -7.670 1.00 95.38 72 TYR A N 1
ATOM 547 C CA . TYR A 1 72 ? 8.039 -1.981 -8.948 1.00 95.38 72 TYR A CA 1
ATOM 548 C C . TYR A 1 72 ? 6.704 -2.712 -8.811 1.00 95.38 72 TYR A C 1
ATOM 550 O O . TYR A 1 72 ? 5.671 -2.211 -9.257 1.00 95.38 72 TYR A O 1
ATOM 558 N N . GLN A 1 73 ? 6.727 -3.859 -8.132 1.00 96.19 73 GLN A N 1
ATOM 559 C CA . GLN A 1 73 ? 5.546 -4.669 -7.848 1.00 96.19 73 GLN A CA 1
ATOM 560 C C . GLN A 1 73 ? 4.546 -3.893 -6.988 1.00 96.19 73 GLN A C 1
ATOM 562 O O . GLN A 1 73 ? 3.369 -3.811 -7.333 1.00 96.19 73 GLN A O 1
ATOM 567 N N . ALA A 1 74 ? 5.015 -3.260 -5.907 1.00 96.56 74 ALA A N 1
ATOM 568 C CA . ALA A 1 74 ? 4.164 -2.477 -5.019 1.00 96.56 74 ALA A CA 1
ATOM 569 C C . ALA A 1 74 ? 3.549 -1.258 -5.721 1.00 96.56 74 ALA A C 1
ATOM 571 O O . ALA A 1 74 ? 2.377 -0.959 -5.510 1.00 96.56 74 ALA A O 1
ATOM 572 N N . ARG A 1 75 ? 4.309 -0.557 -6.573 1.00 95.44 75 ARG A N 1
ATOM 573 C CA . ARG A 1 75 ? 3.804 0.602 -7.327 1.00 95.44 75 ARG A CA 1
ATOM 574 C C . ARG A 1 75 ? 2.746 0.193 -8.355 1.00 95.44 75 ARG A C 1
ATOM 576 O O . ARG A 1 75 ? 1.731 0.874 -8.466 1.00 95.44 75 ARG A O 1
ATOM 583 N N . GLY A 1 76 ? 2.960 -0.917 -9.059 1.00 94.19 76 GLY A N 1
ATOM 584 C CA . GLY A 1 76 ? 1.977 -1.478 -9.985 1.00 94.19 76 GLY A CA 1
ATOM 585 C C . GLY A 1 76 ? 0.701 -1.941 -9.289 1.00 94.19 76 GLY A C 1
ATOM 586 O O . GLY A 1 76 ? -0.397 -1.579 -9.704 1.00 94.19 76 GLY A O 1
ATOM 587 N N . LEU A 1 77 ? 0.836 -2.702 -8.201 1.00 94.75 77 LEU A N 1
ATOM 588 C CA . LEU A 1 77 ? -0.309 -3.224 -7.456 1.00 94.75 77 LEU A CA 1
ATOM 589 C C . LEU A 1 77 ? -1.124 -2.105 -6.788 1.00 94.75 77 LEU A C 1
ATOM 591 O O . LEU A 1 77 ? -2.350 -2.154 -6.813 1.00 94.75 77 LEU A O 1
ATOM 595 N N . GLU A 1 78 ? -0.464 -1.069 -6.256 1.00 95.12 78 GLU A N 1
ATOM 596 C CA . GLU A 1 78 ? -1.125 0.143 -5.752 1.00 95.12 78 GLU A CA 1
ATOM 597 C C . GLU A 1 78 ? -1.962 0.808 -6.853 1.00 95.12 78 GLU A C 1
ATOM 599 O O . GLU A 1 78 ? -3.128 1.112 -6.622 1.00 95.12 78 GLU A O 1
ATOM 604 N N . GLN A 1 79 ? -1.410 0.982 -8.060 1.00 92.75 79 GLN A N 1
ATOM 605 C CA . GLN A 1 79 ? -2.148 1.569 -9.183 1.00 92.75 79 GLN A CA 1
ATOM 606 C C . GLN A 1 79 ? -3.373 0.730 -9.564 1.00 92.75 79 GLN A C 1
ATOM 608 O O . GLN A 1 79 ? -4.465 1.276 -9.721 1.00 92.75 79 GLN A O 1
ATOM 613 N N . ILE A 1 80 ? -3.209 -0.590 -9.679 1.00 91.94 80 ILE A N 1
ATOM 614 C CA . ILE A 1 80 ? -4.303 -1.520 -9.989 1.00 91.94 80 ILE A CA 1
ATOM 615 C C . ILE A 1 80 ? -5.404 -1.429 -8.924 1.00 91.94 80 ILE A C 1
ATOM 617 O O . ILE A 1 80 ? -6.578 -1.307 -9.264 1.00 91.94 80 ILE A O 1
ATOM 621 N N . ALA A 1 81 ? -5.040 -1.428 -7.641 1.00 92.12 81 ALA A N 1
ATOM 622 C CA . ALA A 1 81 ? -5.996 -1.321 -6.543 1.00 92.12 81 ALA A CA 1
ATOM 623 C C . ALA A 1 81 ? -6.681 0.057 -6.482 1.00 92.12 81 ALA A C 1
ATOM 625 O O . ALA A 1 81 ? -7.883 0.124 -6.229 1.00 92.12 81 ALA A O 1
ATOM 626 N N . ILE A 1 82 ? -5.967 1.153 -6.767 1.00 90.69 82 ILE A N 1
ATOM 627 C CA . ILE A 1 82 ? -6.559 2.497 -6.860 1.00 90.69 82 ILE A CA 1
ATOM 628 C C . ILE A 1 82 ? -7.654 2.533 -7.928 1.00 90.69 82 ILE A C 1
ATOM 630 O O . ILE A 1 82 ? -8.731 3.067 -7.652 1.00 90.69 82 ILE A O 1
ATOM 634 N N . LEU A 1 83 ? -7.384 1.962 -9.107 1.00 88.12 83 LEU A N 1
ATOM 635 C CA . LEU A 1 83 ? -8.340 1.879 -10.213 1.00 88.12 83 LEU A CA 1
ATOM 636 C C . LEU A 1 83 ? -9.522 0.969 -9.859 1.00 88.12 83 LEU A C 1
ATOM 638 O O . LEU A 1 83 ? -10.669 1.382 -9.998 1.00 88.12 83 LEU A O 1
ATOM 642 N N . LYS A 1 84 ? -9.255 -0.235 -9.335 1.00 88.25 84 LYS A N 1
ATOM 643 C CA . LYS A 1 84 ? -10.295 -1.219 -8.998 1.00 88.25 84 LYS A CA 1
ATOM 644 C C . LYS A 1 84 ? -11.292 -0.698 -7.968 1.00 88.25 84 LYS A C 1
ATOM 646 O O . LYS A 1 84 ? -12.492 -0.897 -8.125 1.00 88.25 84 LYS A O 1
ATOM 651 N N . TYR A 1 85 ? -10.799 -0.066 -6.908 1.00 88.50 85 TYR A N 1
ATOM 652 C CA . TYR A 1 85 ? -11.641 0.445 -5.825 1.00 88.50 85 TYR A CA 1
ATOM 653 C C . TYR A 1 85 ? -12.116 1.884 -6.060 1.00 88.50 85 TYR A C 1
ATOM 655 O O . TYR A 1 85 ? -12.799 2.445 -5.208 1.00 88.50 85 TYR A O 1
ATOM 663 N N . ASN A 1 86 ? -11.732 2.498 -7.184 1.00 84.69 86 ASN A N 1
ATOM 664 C CA . ASN A 1 86 ? -12.062 3.877 -7.535 1.00 84.69 86 ASN A CA 1
ATOM 665 C C . ASN A 1 86 ? -11.770 4.890 -6.406 1.00 84.69 86 ASN A C 1
ATOM 667 O O . ASN A 1 86 ? -12.492 5.865 -6.199 1.00 84.69 86 ASN A O 1
ATOM 671 N N . THR A 1 87 ? -10.683 4.667 -5.654 1.00 83.50 87 THR A N 1
ATOM 672 C CA . THR A 1 87 ? -10.374 5.451 -4.437 1.00 83.50 87 THR A CA 1
ATOM 673 C C . THR A 1 87 ? -10.071 6.925 -4.701 1.00 83.50 87 THR A C 1
ATOM 675 O O . THR A 1 87 ? -10.049 7.735 -3.774 1.00 83.50 87 THR A O 1
ATOM 678 N N . LYS A 1 88 ? -9.858 7.283 -5.971 1.00 79.31 88 LYS A N 1
ATOM 679 C CA . LYS A 1 88 ? -9.686 8.660 -6.433 1.00 79.31 88 LYS A CA 1
ATOM 680 C C . LYS A 1 88 ? -10.918 9.531 -6.247 1.00 79.31 88 LYS A C 1
ATOM 682 O O . LYS A 1 88 ? -10.755 10.715 -5.983 1.00 79.31 88 LYS A O 1
ATOM 687 N N . ASN A 1 89 ? -12.105 8.940 -6.307 1.00 74.62 89 ASN A N 1
ATOM 688 C CA . ASN A 1 89 ? -13.360 9.644 -6.057 1.00 74.62 89 ASN A CA 1
ATOM 689 C C . ASN A 1 89 ? -13.663 9.790 -4.555 1.00 74.62 89 ASN A C 1
ATOM 691 O O . ASN A 1 89 ? -14.730 10.273 -4.187 1.00 74.62 89 ASN A O 1
ATOM 695 N N . TYR A 1 90 ? -12.739 9.351 -3.695 1.00 78.19 90 TYR A N 1
ATOM 696 C CA . TYR A 1 90 ? -12.866 9.365 -2.243 1.00 78.19 90 TYR A CA 1
ATOM 697 C C . TYR A 1 90 ? -11.672 10.097 -1.609 1.00 78.19 90 TYR A C 1
ATOM 699 O O . TYR A 1 90 ? -11.284 11.182 -2.037 1.00 78.19 90 TYR A O 1
ATOM 707 N N . LEU A 1 91 ? -11.064 9.517 -0.574 1.00 77.12 91 LEU A N 1
ATOM 708 C CA . LEU A 1 91 ? -10.039 10.172 0.237 1.00 77.12 91 LEU A CA 1
ATOM 709 C C . LEU A 1 91 ? -8.627 10.066 -0.359 1.00 77.12 91 LEU A C 1
ATOM 711 O O . LEU A 1 91 ? -7.672 10.633 0.194 1.00 77.12 91 LEU A O 1
ATOM 715 N N . ASN A 1 92 ? -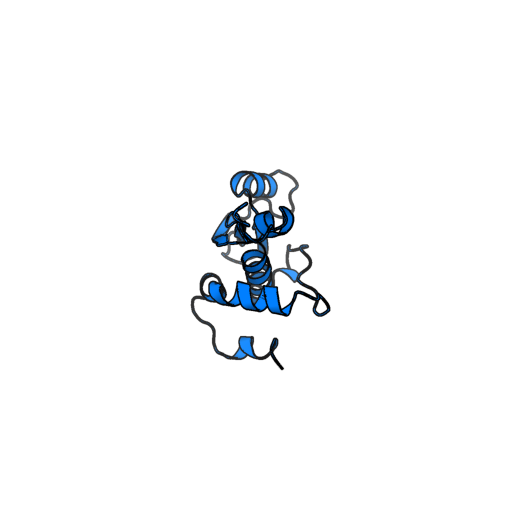8.434 9.327 -1.458 1.00 79.50 92 ASN A N 1
ATOM 716 C CA . ASN A 1 92 ? -7.097 9.021 -1.951 1.00 79.50 92 ASN A CA 1
ATOM 717 C C . ASN A 1 92 ? -6.477 10.136 -2.808 1.00 79.50 92 ASN A C 1
ATOM 719 O O . ASN A 1 92 ? -6.558 10.163 -4.036 1.00 79.50 92 ASN A O 1
ATOM 723 N N . SER A 1 93 ? -5.737 11.023 -2.144 1.00 75.88 93 SER A N 1
ATOM 724 C CA . SER A 1 93 ? -4.939 12.064 -2.808 1.00 75.88 93 SER A CA 1
ATOM 725 C C . SER A 1 93 ? -3.651 11.539 -3.462 1.00 75.88 93 SER A C 1
ATOM 727 O O . SER A 1 93 ? -2.962 12.321 -4.110 1.00 75.88 93 SER A O 1
ATOM 729 N N . ILE A 1 94 ? -3.290 10.250 -3.335 1.00 74.00 94 ILE A N 1
ATOM 730 C CA . ILE A 1 94 ? -2.091 9.709 -4.003 1.00 74.00 94 ILE A CA 1
ATOM 731 C C . ILE A 1 94 ? -2.292 9.777 -5.511 1.00 74.00 94 ILE A C 1
ATOM 733 O O . ILE A 1 94 ? -3.165 9.103 -6.048 1.00 74.00 94 ILE A O 1
ATOM 737 N N . TYR A 1 95 ? -1.483 10.559 -6.224 1.00 72.25 95 TYR A N 1
ATOM 738 C CA . TYR A 1 95 ? -1.457 10.513 -7.684 1.00 72.25 95 TYR A CA 1
ATOM 739 C C . TYR A 1 95 ? -1.054 9.117 -8.169 1.00 72.25 95 TYR A C 1
ATOM 741 O O . TYR A 1 95 ? -0.026 8.555 -7.760 1.00 72.25 95 TYR A O 1
ATOM 749 N N . GLY A 1 96 ? -1.901 8.570 -9.043 1.00 71.81 96 GLY A N 1
ATOM 750 C CA . GLY A 1 96 ? -1.614 7.331 -9.742 1.00 71.81 96 GLY A CA 1
ATOM 751 C C . GLY A 1 96 ? -0.375 7.459 -10.628 1.00 71.81 96 GLY A C 1
ATOM 752 O O . GLY A 1 96 ? 0.261 8.512 -10.722 1.00 71.81 96 GLY A O 1
ATOM 753 N N . ILE A 1 97 ? -0.000 6.369 -11.278 1.00 78.69 97 ILE A N 1
ATOM 754 C CA . ILE A 1 97 ? 1.046 6.396 -12.295 1.00 78.69 97 ILE A CA 1
ATOM 755 C C . ILE A 1 97 ? 0.462 7.085 -13.530 1.00 78.69 97 ILE A C 1
ATOM 757 O O . ILE A 1 97 ? -0.487 6.582 -14.124 1.00 78.69 97 ILE A O 1
ATOM 761 N N . GLY A 1 98 ? 1.011 8.245 -13.895 1.00 75.44 98 GLY A N 1
ATOM 762 C CA . GLY A 1 98 ? 0.603 8.942 -15.113 1.00 75.44 98 GLY A CA 1
ATOM 763 C C . GLY A 1 98 ? 0.888 8.100 -16.367 1.00 75.44 98 GLY A C 1
ATOM 764 O O . GLY A 1 98 ? 1.886 7.372 -16.379 1.00 75.44 98 GLY A O 1
ATOM 765 N N . PRO A 1 99 ? 0.066 8.219 -17.425 1.00 73.88 99 PRO A N 1
ATOM 766 C CA . PRO A 1 99 ? 0.201 7.412 -18.641 1.00 73.88 99 PRO A CA 1
ATOM 767 C C . PRO A 1 99 ? 1.540 7.640 -19.359 1.00 73.88 99 PRO A C 1
ATOM 769 O O . PRO A 1 99 ? 2.138 6.704 -19.870 1.00 73.88 99 PRO A O 1
ATOM 772 N N . ASN A 1 100 ? 2.084 8.859 -19.290 1.00 81.38 100 ASN A N 1
ATOM 773 C CA . ASN A 1 100 ? 3.365 9.221 -19.910 1.00 81.38 100 ASN A CA 1
ATOM 774 C C . ASN A 1 100 ? 4.590 8.848 -19.050 1.00 81.38 100 ASN A C 1
ATOM 776 O O . ASN A 1 100 ? 5.710 9.292 -19.314 1.00 81.38 100 ASN A O 1
ATOM 780 N N . ASN A 1 101 ? 4.411 8.077 -17.971 1.00 86.75 101 ASN A N 1
ATOM 781 C CA . ASN A 1 101 ? 5.536 7.625 -17.163 1.00 86.75 101 ASN A CA 1
ATOM 782 C C . ASN A 1 101 ? 6.341 6.576 -17.945 1.00 86.75 101 ASN A C 1
ATOM 784 O O . ASN A 1 101 ? 5.817 5.520 -18.280 1.00 86.75 101 ASN A O 1
ATOM 788 N N . LYS A 1 102 ? 7.641 6.819 -18.151 1.00 89.00 102 LYS A N 1
ATOM 789 C CA . LYS A 1 102 ? 8.542 5.904 -18.881 1.00 89.00 102 LYS A CA 1
ATOM 790 C C . LYS A 1 102 ? 8.553 4.466 -18.336 1.00 89.00 102 LYS A C 1
ATOM 792 O O . LYS A 1 102 ? 8.849 3.536 -19.070 1.00 89.00 102 LYS A O 1
ATOM 797 N N . ASN A 1 103 ? 8.226 4.283 -17.057 1.00 88.94 103 ASN A N 1
ATOM 798 C CA . ASN A 1 103 ? 8.185 2.983 -16.388 1.00 88.94 103 ASN A CA 1
ATOM 799 C C . ASN A 1 103 ? 6.757 2.440 -16.209 1.00 88.94 103 ASN A C 1
ATOM 801 O O . ASN A 1 103 ? 6.581 1.455 -15.494 1.00 88.94 103 ASN A O 1
ATOM 805 N N . PHE A 1 104 ? 5.737 3.068 -16.808 1.00 85.94 104 PHE A N 1
ATOM 806 C CA . PHE A 1 104 ? 4.333 2.674 -16.657 1.00 85.94 104 PHE A CA 1
ATOM 807 C C . PHE A 1 104 ? 4.137 1.185 -16.950 1.00 85.94 104 PHE A C 1
ATOM 809 O O . PHE A 1 104 ? 3.686 0.443 -16.078 1.00 85.94 104 PHE A O 1
ATOM 816 N N . ASN A 1 105 ? 4.579 0.730 -18.125 1.00 86.81 105 ASN A N 1
ATOM 817 C CA . ASN A 1 105 ? 4.449 -0.667 -18.539 1.00 86.81 105 ASN A CA 1
ATOM 818 C C . ASN A 1 105 ? 5.173 -1.623 -17.584 1.00 86.81 105 ASN A C 1
ATOM 820 O O . ASN A 1 105 ? 4.606 -2.644 -17.199 1.00 86.81 105 ASN A O 1
ATOM 824 N N . THR A 1 106 ? 6.373 -1.261 -17.124 1.00 91.38 106 THR A N 1
ATOM 825 C CA . THR A 1 106 ? 7.144 -2.047 -16.150 1.00 91.38 106 THR A CA 1
ATOM 826 C C . THR A 1 106 ? 6.400 -2.195 -14.826 1.00 91.38 106 THR A C 1
ATOM 828 O O . THR A 1 106 ? 6.292 -3.302 -14.296 1.00 91.38 106 THR A O 1
ATOM 831 N N . TYR A 1 107 ? 5.851 -1.101 -14.291 1.00 92.94 107 TYR A N 1
ATOM 832 C CA . TYR A 1 107 ? 5.069 -1.147 -13.057 1.00 92.94 107 TYR A CA 1
ATOM 833 C C . TYR A 1 107 ? 3.809 -1.989 -13.232 1.00 92.94 107 TYR A C 1
ATOM 835 O O . TYR A 1 107 ? 3.551 -2.871 -12.417 1.00 92.94 107 TYR A O 1
ATOM 843 N N . MET A 1 108 ? 3.043 -1.760 -14.300 1.00 90.81 108 MET A N 1
ATOM 844 C CA . MET A 1 108 ? 1.794 -2.484 -14.531 1.00 90.81 108 MET A CA 1
ATOM 845 C C . MET A 1 108 ? 2.040 -3.980 -14.750 1.00 90.81 108 MET A C 1
ATOM 847 O O . MET A 1 108 ? 1.326 -4.795 -14.173 1.00 90.81 108 MET A O 1
ATOM 851 N N . ALA A 1 109 ? 3.082 -4.361 -15.494 1.00 90.06 109 ALA A N 1
ATOM 852 C CA . ALA A 1 109 ? 3.473 -5.759 -15.665 1.00 90.06 109 ALA A CA 1
ATOM 853 C C . ALA A 1 109 ? 3.867 -6.418 -14.331 1.00 90.06 109 ALA A C 1
ATOM 855 O O . ALA A 1 109 ? 3.355 -7.488 -14.004 1.00 90.06 109 ALA A O 1
ATOM 856 N N . ALA A 1 110 ? 4.707 -5.759 -13.525 1.00 92.00 110 ALA A N 1
ATOM 857 C CA . ALA A 1 110 ? 5.132 -6.280 -12.225 1.00 92.00 110 ALA A CA 1
ATOM 858 C C . ALA A 1 110 ? 3.969 -6.388 -11.221 1.00 92.00 110 ALA A C 1
ATOM 860 O O . ALA A 1 110 ? 3.886 -7.356 -10.468 1.00 92.00 110 ALA A O 1
ATOM 861 N N . GLY A 1 111 ? 3.058 -5.412 -11.207 1.00 89.88 111 GLY A N 1
ATOM 862 C CA . GLY A 1 111 ? 1.886 -5.404 -10.330 1.00 89.88 111 GLY A CA 1
ATOM 863 C C . GLY A 1 111 ? 0.822 -6.430 -10.720 1.00 89.88 111 GLY A C 1
ATOM 864 O O . GLY A 1 111 ? 0.202 -7.023 -9.838 1.00 89.88 111 GLY A O 1
ATOM 865 N N . ARG A 1 112 ? 0.633 -6.685 -12.025 1.00 89.19 112 ARG A N 1
ATOM 866 C CA . ARG A 1 112 ? -0.361 -7.644 -12.545 1.00 89.19 112 ARG A CA 1
ATOM 867 C C . ARG A 1 112 ? -0.182 -9.055 -11.990 1.00 89.19 112 ARG A C 1
ATOM 869 O O . ARG A 1 112 ? -1.178 -9.717 -11.720 1.00 89.19 112 ARG A O 1
ATOM 876 N N . GLN A 1 113 ? 1.056 -9.472 -11.722 1.00 89.31 113 GLN A N 1
ATOM 877 C CA . GLN A 1 113 ? 1.366 -10.759 -11.080 1.00 89.31 113 GLN A CA 1
ATOM 878 C C . GLN A 1 113 ? 0.663 -10.936 -9.720 1.00 89.31 113 GLN A C 1
ATOM 880 O O . GLN A 1 113 ? 0.392 -12.056 -9.296 1.00 89.31 113 GLN A O 1
ATOM 885 N N . PHE A 1 114 ? 0.324 -9.832 -9.051 1.00 90.88 114 PHE A N 1
ATOM 886 C CA . PHE A 1 114 ? -0.288 -9.802 -7.723 1.00 90.88 114 PHE A CA 1
ATOM 887 C C . PHE A 1 114 ? -1.738 -9.300 -7.740 1.00 90.88 114 PHE A C 1
ATOM 889 O O . PHE A 1 114 ? -2.339 -9.142 -6.681 1.00 90.88 114 PHE A O 1
ATOM 896 N N . ALA A 1 115 ? -2.325 -9.054 -8.916 1.00 87.50 115 ALA A N 1
ATOM 897 C CA . ALA A 1 115 ? -3.674 -8.496 -9.029 1.00 87.50 115 ALA A CA 1
ATOM 898 C C . ALA A 1 115 ? -4.761 -9.399 -8.410 1.00 87.50 115 ALA A C 1
ATOM 900 O O . ALA A 1 115 ? -5.784 -8.897 -7.950 1.00 87.50 115 ALA A O 1
ATOM 901 N N . HIS A 1 116 ? -4.518 -10.710 -8.315 1.00 84.81 116 HIS A N 1
ATOM 902 C CA . HIS A 1 116 ? -5.405 -11.663 -7.639 1.00 84.81 116 HIS A CA 1
ATOM 903 C C . HIS A 1 116 ? -5.556 -11.395 -6.127 1.00 84.81 116 HIS A C 1
ATOM 905 O O . HIS A 1 116 ? -6.559 -11.765 -5.533 1.00 84.81 116 HIS A O 1
ATOM 911 N N . TYR A 1 117 ? -4.615 -10.689 -5.488 1.00 83.56 117 TYR A N 1
ATOM 912 C CA . TYR A 1 117 ? -4.786 -10.239 -4.097 1.00 83.56 117 TYR A CA 1
ATOM 913 C C . TYR A 1 117 ? -5.770 -9.067 -3.965 1.00 83.56 117 TYR A C 1
ATOM 915 O O . TYR A 1 117 ? -6.231 -8.752 -2.870 1.00 83.56 117 TYR A O 1
ATOM 923 N N . VAL A 1 118 ? -6.084 -8.395 -5.075 1.00 82.94 118 VAL A N 1
ATOM 924 C CA . VAL A 1 118 ? -7.063 -7.302 -5.133 1.00 82.94 118 VAL A CA 1
ATOM 925 C C . VAL A 1 118 ? -8.433 -7.826 -5.579 1.00 82.94 118 VAL A C 1
ATOM 927 O O . VAL A 1 118 ? -9.449 -7.332 -5.098 1.00 82.94 118 VAL A O 1
ATOM 930 N N . ASN A 1 119 ? -8.467 -8.847 -6.442 1.00 68.81 119 ASN A N 1
ATOM 931 C CA . ASN A 1 119 ? -9.687 -9.487 -6.936 1.00 68.81 119 ASN A CA 1
ATOM 932 C C . ASN A 1 119 ? -9.691 -10.993 -6.654 1.00 68.81 119 ASN A C 1
ATOM 934 O O . ASN A 1 119 ? -8.851 -11.707 -7.189 1.00 68.81 119 ASN A O 1
ATOM 938 N N . ASN A 1 120 ? -10.740 -11.500 -6.002 1.00 50.31 120 ASN A N 1
ATOM 939 C CA . ASN A 1 120 ? -11.037 -12.940 -6.018 1.00 50.31 120 ASN A CA 1
ATOM 940 C C . ASN A 1 120 ? -11.710 -13.406 -7.340 1.00 50.31 120 ASN A C 1
ATOM 942 O O . ASN A 1 120 ? -11.912 -14.595 -7.550 1.00 50.31 120 ASN A O 1
ATOM 946 N N . GLN A 1 121 ? -12.071 -12.477 -8.240 1.00 41.25 121 GLN A N 1
ATOM 947 C CA . GLN A 1 121 ? -12.675 -12.719 -9.563 1.00 41.25 121 GLN A CA 1
ATOM 948 C C . GLN A 1 121 ? -12.321 -11.534 -10.492 1.00 41.25 121 GLN A C 1
ATOM 950 O O . GLN A 1 121 ? -12.722 -10.408 -10.202 1.00 41.25 121 GLN A O 1
ATOM 955 N N . ILE A 1 122 ? -11.564 -11.713 -11.581 1.00 47.00 122 ILE A N 1
ATOM 956 C CA . ILE A 1 122 ? -11.501 -10.724 -12.683 1.00 47.00 122 ILE A CA 1
ATOM 957 C C . ILE A 1 122 ? -12.170 -11.377 -13.892 1.00 47.00 122 ILE A C 1
ATOM 959 O O . ILE A 1 122 ? -11.655 -12.368 -14.400 1.00 47.00 122 ILE A O 1
ATOM 963 N N . SER A 1 123 ? -13.279 -10.812 -14.366 1.00 40.56 123 SER A N 1
ATOM 964 C CA . SER A 1 123 ? -13.746 -10.993 -15.739 1.00 40.56 123 SER A CA 1
ATOM 965 C C . SER A 1 123 ? -12.829 -10.199 -16.684 1.00 40.56 123 SER A C 1
ATOM 967 O O . SER A 1 123 ? -12.434 -9.071 -16.385 1.00 40.56 123 SER A O 1
ATOM 969 N N . ASN A 1 124 ? -12.455 -10.816 -17.810 1.00 44.78 124 ASN A N 1
ATOM 970 C CA . ASN A 1 124 ? -11.450 -10.399 -18.809 1.00 44.78 124 ASN A CA 1
ATOM 971 C C . ASN A 1 124 ? -11.518 -8.944 -19.331 1.00 44.78 124 ASN A C 1
ATOM 973 O O . ASN A 1 124 ? -10.630 -8.504 -20.055 1.00 44.78 124 ASN A O 1
ATOM 977 N N . GLU A 1 125 ? -12.535 -8.168 -18.984 1.00 48.44 125 GLU A N 1
ATOM 978 C CA . GLU A 1 125 ? -12.825 -6.849 -19.549 1.00 48.44 125 GLU A CA 1
ATOM 979 C C . GLU A 1 125 ? -11.974 -5.698 -18.980 1.00 48.44 125 GLU A C 1
ATOM 981 O O . GLU A 1 125 ? -11.743 -4.706 -19.668 1.00 48.44 125 GLU A O 1
ATOM 986 N N . THR A 1 126 ? -11.388 -5.833 -17.781 1.00 47.81 126 THR A N 1
ATOM 987 C CA . THR A 1 126 ? -10.440 -4.817 -17.258 1.00 47.81 126 THR A CA 1
ATOM 988 C C . THR A 1 126 ? -9.030 -4.944 -17.867 1.00 47.81 126 THR A C 1
ATOM 990 O O . THR A 1 126 ? -8.196 -4.054 -17.690 1.00 47.81 126 THR A O 1
ATOM 993 N N . LEU A 1 127 ? -8.738 -6.031 -18.599 1.00 50.03 127 LEU A N 1
ATOM 994 C CA . LEU A 1 127 ? -7.428 -6.268 -19.221 1.00 50.03 127 LEU A CA 1
ATOM 995 C C . LEU A 1 127 ? -7.190 -5.446 -20.503 1.00 50.03 127 LEU A C 1
ATOM 997 O O . LEU A 1 127 ? -6.035 -5.254 -20.880 1.00 50.03 127 LEU A O 1
ATOM 1001 N N . TYR A 1 128 ? -8.240 -4.924 -21.144 1.00 47.53 128 TYR A N 1
ATOM 1002 C CA . TYR A 1 128 ? -8.147 -4.326 -22.485 1.00 47.53 128 TYR A CA 1
ATOM 1003 C C . TYR A 1 128 ? -7.577 -2.898 -22.541 1.00 47.53 128 TYR A C 1
ATOM 1005 O O . TYR A 1 128 ? -7.208 -2.434 -23.612 1.00 47.53 128 TYR A O 1
ATOM 1013 N N . TRP A 1 129 ? -7.416 -2.203 -21.413 1.00 45.69 129 TRP A N 1
ATOM 1014 C CA . TRP A 1 129 ? -6.996 -0.791 -21.409 1.00 45.69 129 TRP A CA 1
ATOM 1015 C C . TRP A 1 129 ? -5.491 -0.547 -21.195 1.00 45.69 129 TRP A C 1
ATOM 1017 O O . TRP A 1 129 ? -5.084 0.585 -20.946 1.00 45.69 129 TRP A O 1
ATOM 1027 N N . THR A 1 130 ? -4.634 -1.576 -21.270 1.00 43.75 130 THR A N 1
ATOM 1028 C CA . THR A 1 130 ? -3.175 -1.400 -21.060 1.00 43.75 130 THR A CA 1
ATOM 1029 C C . THR A 1 130 ? -2.267 -2.156 -22.036 1.00 43.75 130 THR A C 1
ATOM 1031 O O . THR A 1 130 ? -1.114 -2.424 -21.695 1.00 43.75 130 THR A O 1
ATOM 1034 N N . GLY A 1 131 ? -2.750 -2.510 -23.230 1.00 42.22 131 GLY A N 1
ATOM 1035 C CA . GLY A 1 131 ? -1.908 -3.189 -24.217 1.00 42.22 131 GLY A CA 1
ATOM 1036 C C . GLY A 1 131 ? -2.464 -3.194 -25.637 1.00 42.22 131 GLY A C 1
ATOM 1037 O O . GLY A 1 131 ? -3.068 -4.181 -26.046 1.00 42.22 131 GLY A O 1
ATOM 1038 N N . GLN A 1 132 ? -2.194 -2.115 -26.372 1.00 36.97 132 GLN A N 1
ATOM 1039 C CA . GLN A 1 132 ? -1.706 -2.180 -27.752 1.00 36.97 132 GLN A CA 1
ATOM 1040 C C . GLN A 1 132 ? -0.368 -1.445 -27.799 1.00 36.97 132 GLN A C 1
ATOM 1042 O O . GLN A 1 132 ? -0.244 -0.433 -27.068 1.00 36.97 132 GLN A O 1
#

InterPro domains:
  IPR035901 GIY-YIG endonuclease superfamily [SSF82771] (23-91)

Radius of gyration: 17.41 Å; chains: 1; bounding box: 66×29×43 Å

Organism: NCBI:txid2804028

Foldseek 3Di:
DDPPPPDPPDDPVNVQQQFQQKWKKFWAAPVRATQEIDMDSDLVVVVVVLCDPPRPNHRTDIGTLDGRHGNLQNLQLSLLLCVVSVNVVHDYPDDHDDPPPPCNLSSVVSNVVSNCSNDVDDDPVVVPPRDD

Secondary structure (DSSP, 8-state):
-----------HHHHHHH-S-EEEEEEE-TTS-EEEEEEES-HHHHHHHHHSTT-TTTT-EEEEEEEEE-HHHHHHHHHHHHHHTTGGGTT-------TT-TTHHHHHHHHHTTGGGT-S---GGGGGGS--

Sequence (132 aa):
MAVSTAGAIISRDVEKKLKKDHTVYKLVDKSGKVQYVGRTINVTAREKAHNTLGSKTVGLDFIPIKSGLNYYQARGLEQIAILKYNTKNYLNSIYGIGPNNKNFNTYMAAGRQFAHYVNNQISNETLYWTGQ

pLDDT: mean 83.2, std 17.92, range [36.72, 97.94]